Protein AF-A0A520N6C9-F1 (afdb_monomer_lite)

Secondary structure (DSSP, 8-state):
-EEE-TTS-EEE----SSHHHHHHHHT-HHHHHHHHHIIIII-S----------------GGGGSSS--

pLDDT: mean 84.11, std 12.35, range [45.38, 97.38]

Foldseek 3Di:
DKDADPVRDMDDDDDDPDVVRVVVQCPPPVVVVVVVCCPVPPDPDDDDDDDDDPDDDDDDPVVVPDDDD

Radius of gyration: 18.28 Å; chains: 1; bounding box: 54×33×30 Å

Sequence (69 aa):
ESVRGEDGIGITVSYWRDRAAIRNWRVNVEHLAAQQMGRQEFYSWYHLRVAEVVTHRSYDAGDMVTGDK

Structure (mmCIF, N/CA/C/O backbone):
data_AF-A0A520N6C9-F1
#
_entry.id   AF-A0A520N6C9-F1
#
loop_
_atom_site.group_PDB
_atom_site.id
_atom_site.type_symbol
_atom_site.label_atom_id
_atom_site.label_alt_id
_atom_site.label_comp_id
_atom_site.label_asym_id
_atom_site.label_entity_id
_atom_site.label_seq_id
_atom_site.pdbx_PDB_ins_code
_atom_site.Cartn_x
_atom_site.Cartn_y
_atom_site.Cartn_z
_atom_site.occupancy
_atom_site.B_iso_or_equiv
_atom_site.auth_seq_id
_atom_site.auth_comp_id
_atom_site.auth_asym_id
_atom_site.auth_atom_id
_atom_site.pdbx_PDB_model_num
ATOM 1 N N . GLU A 1 1 ? 5.936 -0.314 2.124 1.00 89.12 1 GLU A N 1
ATOM 2 C CA . GLU A 1 1 ? 6.135 1.151 2.117 1.00 89.12 1 GLU A CA 1
ATOM 3 C C . GLU A 1 1 ? 4.869 1.836 2.604 1.00 89.12 1 GLU A C 1
ATOM 5 O O . GLU A 1 1 ? 3.779 1.331 2.344 1.00 89.12 1 GLU A O 1
ATOM 10 N N . SER A 1 2 ? 4.981 2.947 3.329 1.00 91.06 2 SER A N 1
ATOM 11 C CA . SER A 1 2 ? 3.808 3.716 3.747 1.00 91.06 2 SER A CA 1
ATOM 12 C C . SER A 1 2 ? 4.127 5.187 3.942 1.00 91.06 2 SER A C 1
ATOM 14 O O . SER A 1 2 ? 5.197 5.513 4.446 1.00 91.06 2 SER A O 1
ATOM 16 N N . VAL A 1 3 ? 3.165 6.045 3.617 1.00 94.94 3 VAL A N 1
ATOM 17 C CA . VAL A 1 3 ? 3.214 7.487 3.874 1.00 94.94 3 VAL A CA 1
ATOM 18 C C . VAL A 1 3 ? 1.897 7.942 4.495 1.00 94.94 3 VAL A C 1
ATOM 20 O O . VAL A 1 3 ? 0.852 7.320 4.279 1.00 94.94 3 VAL A O 1
ATOM 23 N N . ARG A 1 4 ? 1.950 9.015 5.281 1.00 93.88 4 ARG A N 1
ATOM 24 C CA . ARG A 1 4 ? 0.795 9.648 5.926 1.00 93.88 4 ARG A CA 1
ATOM 25 C C . ARG A 1 4 ? 0.883 11.153 5.692 1.00 93.88 4 ARG A C 1
ATOM 27 O O . ARG A 1 4 ? 1.944 11.728 5.912 1.00 93.88 4 ARG A O 1
ATOM 34 N N . GLY A 1 5 ? -0.204 11.745 5.213 1.00 93.12 5 GLY A N 1
ATOM 35 C CA . GLY A 1 5 ? -0.369 13.188 5.100 1.00 93.12 5 GLY A CA 1
ATOM 36 C C . GLY A 1 5 ? -0.853 13.800 6.412 1.00 93.12 5 GLY A C 1
ATOM 37 O O . GLY A 1 5 ? -1.411 13.113 7.271 1.00 93.12 5 GLY A O 1
ATOM 38 N N . GLU A 1 6 ? -0.652 15.107 6.556 1.00 94.50 6 GLU A N 1
ATOM 39 C CA . GLU A 1 6 ? -1.15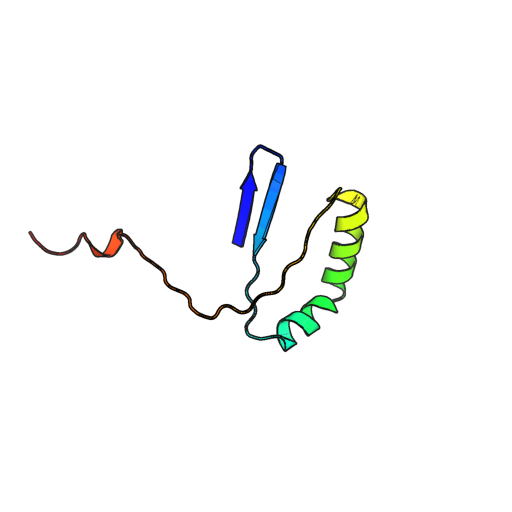6 15.893 7.695 1.00 94.50 6 GLU A CA 1
ATOM 40 C C . GLU A 1 6 ? -2.692 15.979 7.717 1.00 94.50 6 GLU A C 1
ATOM 42 O O . GLU A 1 6 ? -3.291 16.215 8.761 1.00 94.50 6 GLU A O 1
ATOM 47 N N . ASP A 1 7 ? -3.336 15.712 6.580 1.00 92.88 7 ASP A N 1
ATOM 48 C CA . ASP A 1 7 ? -4.787 15.584 6.419 1.00 92.88 7 ASP A CA 1
ATOM 49 C C . ASP A 1 7 ? -5.356 14.262 6.976 1.00 92.88 7 ASP A C 1
ATOM 51 O O . ASP A 1 7 ? -6.559 14.008 6.892 1.00 92.88 7 ASP A O 1
ATOM 55 N N . GLY A 1 8 ? -4.499 13.401 7.538 1.00 87.62 8 GLY A N 1
ATOM 56 C CA . GLY A 1 8 ? -4.867 12.097 8.084 1.00 87.62 8 GLY A CA 1
ATOM 57 C C . GLY A 1 8 ? -4.998 10.989 7.033 1.00 87.62 8 GLY A C 1
ATOM 58 O O . GLY A 1 8 ? -5.209 9.825 7.393 1.00 87.62 8 GLY A O 1
ATOM 59 N N . ILE A 1 9 ? -4.825 11.292 5.741 1.00 91.75 9 ILE A N 1
ATOM 60 C CA . ILE A 1 9 ? -4.840 10.283 4.682 1.00 91.75 9 ILE A CA 1
ATOM 61 C C . ILE A 1 9 ? -3.520 9.514 4.703 1.00 91.75 9 ILE A C 1
ATOM 63 O O . ILE A 1 9 ? -2.435 10.076 4.830 1.00 91.75 9 ILE A O 1
ATOM 67 N N . GLY A 1 10 ? -3.592 8.189 4.573 1.00 92.38 10 GLY A N 1
ATOM 68 C CA . GLY A 1 10 ? -2.400 7.361 4.429 1.00 92.38 10 GLY A CA 1
ATOM 69 C C . GLY A 1 10 ? -2.498 6.372 3.298 1.00 92.38 10 GLY A C 1
ATOM 70 O O . GLY A 1 10 ? -3.567 5.845 2.994 1.00 92.38 10 GLY A O 1
ATOM 71 N N . ILE A 1 11 ? -1.341 6.096 2.716 1.00 93.75 11 ILE A N 1
ATOM 72 C CA . ILE A 1 11 ? -1.178 5.097 1.673 1.00 93.75 11 ILE A CA 1
ATOM 73 C C . ILE A 1 11 ? -0.185 4.067 2.187 1.00 93.75 11 ILE A C 1
ATOM 75 O O . ILE A 1 11 ? 0.909 4.408 2.633 1.00 93.75 11 I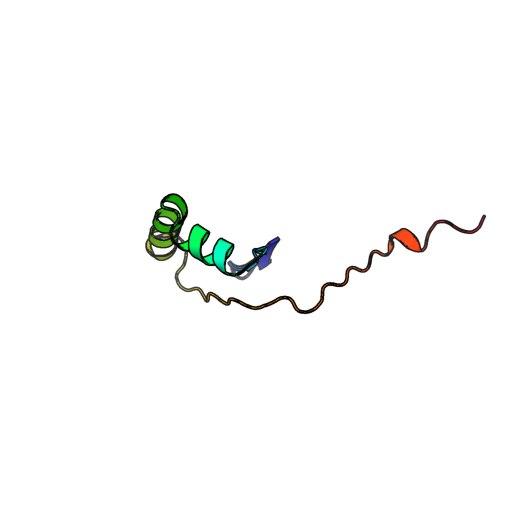LE A O 1
ATOM 79 N N . THR A 1 12 ? -0.568 2.797 2.105 1.00 92.69 12 THR A N 1
ATOM 80 C CA . THR A 1 12 ? 0.312 1.662 2.379 1.00 92.69 12 THR A CA 1
ATOM 81 C C . THR A 1 12 ? 0.401 0.806 1.127 1.00 92.69 12 THR A C 1
ATOM 83 O O . THR A 1 12 ? -0.617 0.394 0.574 1.00 92.69 12 THR A O 1
ATOM 86 N N . VAL A 1 13 ? 1.627 0.525 0.698 1.00 94.19 13 VAL A N 1
ATOM 87 C CA . VAL A 1 13 ? 1.934 -0.342 -0.438 1.00 94.19 13 VAL A CA 1
ATOM 88 C C . VAL A 1 13 ? 2.733 -1.537 0.065 1.00 94.19 13 VAL A C 1
ATOM 90 O O . VAL A 1 13 ? 3.714 -1.394 0.801 1.00 94.19 13 VAL A O 1
ATOM 93 N N . SER A 1 14 ? 2.301 -2.729 -0.331 1.00 92.06 14 SER A N 1
ATOM 94 C CA . SER A 1 14 ? 2.966 -3.992 -0.033 1.00 92.06 14 SER A CA 1
ATOM 95 C C . SER A 1 14 ? 3.193 -4.738 -1.341 1.00 92.06 14 SER A C 1
ATOM 97 O O . SER A 1 14 ? 2.257 -4.919 -2.124 1.00 92.06 14 SER A O 1
ATOM 99 N N . TYR A 1 15 ? 4.441 -5.134 -1.581 1.00 94.12 15 TYR A N 1
ATOM 100 C CA . TYR A 1 15 ? 4.835 -5.881 -2.767 1.00 94.12 15 TYR A CA 1
ATOM 101 C C . TYR A 1 15 ? 4.819 -7.372 -2.469 1.00 94.12 15 TYR A C 1
ATOM 103 O O . TYR A 1 15 ? 5.231 -7.821 -1.401 1.00 94.12 15 TYR A O 1
ATOM 111 N N . TRP A 1 16 ? 4.361 -8.136 -3.450 1.00 93.94 16 TRP A N 1
ATOM 112 C CA . TRP A 1 16 ? 4.230 -9.578 -3.358 1.00 93.94 16 TRP A CA 1
ATOM 113 C C . TRP A 1 16 ? 4.912 -10.204 -4.556 1.00 93.94 16 TRP A C 1
ATOM 115 O O . TRP A 1 16 ? 4.802 -9.692 -5.668 1.00 93.94 16 TRP A O 1
ATOM 125 N N . ARG A 1 17 ? 5.579 -11.337 -4.331 1.00 94.50 17 ARG A N 1
ATOM 126 C CA . ARG A 1 17 ? 6.248 -12.083 -5.401 1.00 94.50 17 ARG A CA 1
ATOM 127 C C . ARG A 1 17 ? 5.268 -12.529 -6.486 1.00 94.50 17 ARG A C 1
ATOM 129 O O . ARG A 1 17 ? 5.599 -12.503 -7.662 1.00 94.50 17 ARG A O 1
ATOM 136 N N . ASP A 1 18 ? 4.080 -12.977 -6.083 1.00 93.31 18 ASP A N 1
ATOM 137 C CA . ASP A 1 18 ? 3.080 -13.536 -6.986 1.00 93.31 18 ASP A CA 1
ATOM 138 C C . ASP A 1 18 ? 1.662 -13.460 -6.385 1.00 93.31 18 ASP A C 1
ATOM 140 O O . ASP A 1 18 ? 1.460 -13.170 -5.200 1.00 93.31 18 ASP A O 1
ATOM 144 N N . ARG A 1 19 ? 0.646 -13.748 -7.209 1.00 90.88 19 ARG A N 1
ATOM 145 C CA . ARG A 1 19 ? -0.759 -13.741 -6.769 1.00 90.88 19 ARG A CA 1
ATOM 146 C C . ARG A 1 19 ? -1.088 -14.842 -5.757 1.00 90.88 19 ARG A C 1
ATOM 148 O O . ARG A 1 19 ? -2.072 -14.696 -5.033 1.00 90.88 19 ARG A O 1
ATOM 155 N N . ALA A 1 20 ? -0.334 -15.942 -5.713 1.00 92.50 20 ALA A N 1
ATOM 156 C CA . ALA A 1 20 ? -0.568 -16.999 -4.732 1.00 92.50 20 ALA A CA 1
ATOM 157 C C . ALA A 1 20 ? -0.170 -16.528 -3.329 1.00 92.50 20 ALA A C 1
ATOM 159 O O . ALA A 1 20 ? -0.938 -16.724 -2.391 1.00 92.50 20 ALA A O 1
ATOM 160 N N . ALA A 1 21 ? 0.947 -15.809 -3.206 1.00 92.50 21 ALA A N 1
ATOM 161 C CA . ALA A 1 21 ? 1.372 -15.181 -1.962 1.00 92.50 21 ALA A CA 1
ATOM 162 C C . ALA A 1 21 ? 0.322 -14.181 -1.441 1.00 92.50 21 ALA A C 1
ATOM 164 O O . ALA A 1 21 ? -0.028 -14.231 -0.263 1.00 92.50 21 ALA A O 1
ATOM 165 N N . ILE A 1 22 ? -0.274 -13.367 -2.326 1.00 90.12 22 ILE A N 1
ATOM 166 C CA . ILE A 1 22 ? -1.380 -12.455 -1.965 1.00 90.12 22 ILE A CA 1
ATOM 167 C C . ILE A 1 22 ? -2.580 -13.235 -1.409 1.00 90.12 22 ILE A C 1
ATOM 169 O O . ILE A 1 22 ? -3.155 -12.855 -0.389 1.00 90.12 22 ILE A O 1
ATOM 173 N N . ARG A 1 23 ? -2.980 -14.329 -2.075 1.00 87.94 23 ARG A N 1
ATOM 174 C CA . ARG A 1 23 ? -4.113 -15.155 -1.624 1.00 87.94 23 ARG A CA 1
ATOM 175 C C . ARG A 1 23 ? -3.844 -15.788 -0.263 1.00 87.94 23 ARG A C 1
ATOM 177 O O . ARG A 1 23 ? -4.716 -15.722 0.596 1.00 87.94 23 ARG A O 1
ATOM 184 N N . ASN A 1 24 ? -2.652 -16.346 -0.066 1.00 89.56 24 ASN A N 1
ATOM 185 C CA . ASN A 1 24 ? -2.263 -16.976 1.195 1.00 89.56 24 ASN A CA 1
ATOM 186 C C . ASN A 1 24 ? -2.233 -15.964 2.342 1.00 89.56 24 ASN A C 1
ATOM 188 O O . ASN A 1 24 ? -2.697 -16.260 3.439 1.00 89.56 24 ASN A O 1
ATOM 192 N N . TRP A 1 25 ? -1.752 -14.748 2.086 1.00 84.88 25 TRP A N 1
ATOM 193 C CA . TRP A 1 25 ? -1.771 -13.694 3.092 1.00 84.88 25 TRP A CA 1
ATOM 194 C C . TRP A 1 25 ? -3.184 -13.223 3.432 1.00 84.88 25 TRP A C 1
ATOM 196 O O . TRP A 1 25 ? -3.502 -13.019 4.599 1.00 84.88 25 TRP A O 1
ATOM 206 N N . ARG A 1 26 ? -4.071 -13.119 2.438 1.00 80.06 26 ARG A N 1
ATOM 207 C CA . ARG A 1 26 ? -5.466 -12.719 2.669 1.00 80.06 26 ARG A CA 1
ATOM 208 C C . ARG A 1 26 ? -6.215 -13.670 3.610 1.00 80.06 26 ARG A C 1
ATOM 210 O O . ARG A 1 26 ? -7.124 -13.220 4.299 1.00 80.06 26 ARG A O 1
ATOM 217 N N . VAL A 1 27 ? -5.862 -14.955 3.620 1.00 82.12 27 VAL A N 1
ATOM 218 C CA . VAL A 1 27 ? -6.481 -15.972 4.491 1.00 82.12 27 VAL A CA 1
ATOM 219 C C . VAL A 1 27 ? -5.702 -16.209 5.787 1.00 82.12 27 VAL A C 1
ATOM 221 O O . VAL A 1 27 ? -6.083 -17.067 6.580 1.00 82.12 27 VAL A O 1
ATOM 224 N N . ASN A 1 28 ? -4.618 -15.464 6.022 1.00 82.94 28 ASN A N 1
ATOM 225 C CA . ASN A 1 28 ? -3.885 -15.531 7.276 1.00 82.94 28 ASN A CA 1
ATOM 226 C C . ASN A 1 28 ? -4.770 -15.007 8.424 1.00 82.94 28 ASN A C 1
ATOM 228 O O . ASN A 1 28 ? -5.337 -13.917 8.345 1.00 82.94 28 ASN A O 1
ATOM 232 N N . VAL A 1 29 ? -4.874 -15.796 9.495 1.00 69.06 29 VAL A N 1
ATOM 233 C CA . VAL A 1 29 ? -5.787 -15.556 10.624 1.00 69.06 29 VAL A CA 1
ATOM 234 C C . VAL A 1 29 ? -5.493 -14.238 11.345 1.00 69.06 29 VAL A C 1
ATOM 236 O O . VAL A 1 29 ? -6.421 -13.504 11.680 1.00 69.06 29 VAL A O 1
ATOM 239 N N . GLU A 1 30 ? -4.219 -13.887 11.521 1.00 73.56 30 GLU A N 1
ATOM 240 C CA . GLU A 1 30 ? -3.822 -12.616 12.138 1.00 73.56 30 GLU A CA 1
ATOM 241 C C . GLU A 1 30 ? -4.225 -11.432 11.253 1.00 73.56 30 GLU A C 1
ATOM 243 O O . GLU A 1 30 ? -4.706 -10.407 11.740 1.00 73.56 30 GLU A O 1
ATOM 248 N N . HIS A 1 31 ? -4.113 -11.591 9.932 1.00 74.06 31 HIS A N 1
ATOM 249 C CA . HIS A 1 31 ? -4.530 -10.560 8.990 1.00 74.06 31 HIS A CA 1
ATOM 250 C C . HIS A 1 31 ? -6.057 -10.375 8.949 1.00 74.06 31 HIS A C 1
ATOM 252 O O . HIS A 1 31 ? -6.534 -9.247 8.809 1.00 74.06 31 HIS A O 1
ATOM 258 N N . LEU A 1 32 ? -6.835 -11.448 9.119 1.00 75.69 32 LEU A N 1
A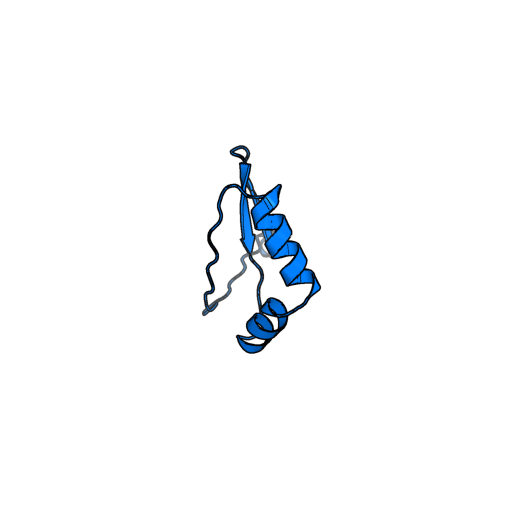TOM 259 C CA . LEU A 1 32 ? -8.297 -11.371 9.221 1.00 75.69 32 LEU A CA 1
ATOM 260 C C . LEU A 1 32 ? -8.739 -10.608 10.476 1.00 75.69 32 LEU A C 1
ATOM 262 O O . LEU A 1 32 ? -9.595 -9.727 10.382 1.00 75.69 32 LEU A O 1
ATOM 266 N N . ALA A 1 33 ? -8.118 -10.888 11.626 1.00 77.56 33 ALA A N 1
ATOM 267 C CA . ALA A 1 33 ? -8.380 -10.157 12.865 1.00 77.56 33 ALA A CA 1
ATOM 268 C C . ALA A 1 33 ? -8.028 -8.665 12.725 1.00 77.56 33 ALA A C 1
ATOM 270 O O . ALA A 1 33 ? -8.823 -7.795 13.086 1.00 77.56 33 ALA A O 1
ATOM 271 N N . ALA A 1 34 ? -6.880 -8.359 12.112 1.00 79.94 34 ALA A N 1
ATOM 272 C CA . ALA A 1 34 ? -6.476 -6.986 11.828 1.00 79.94 34 ALA A CA 1
ATOM 273 C C . ALA A 1 34 ? -7.430 -6.275 10.847 1.00 79.94 34 ALA A C 1
ATOM 275 O O . ALA A 1 34 ? -7.714 -5.093 11.024 1.00 79.94 34 ALA A O 1
ATOM 276 N N . GLN A 1 35 ? -7.971 -6.969 9.837 1.00 77.88 35 GLN A N 1
ATOM 277 C CA . GLN A 1 35 ? -8.979 -6.401 8.930 1.00 77.88 35 GLN A CA 1
ATOM 278 C C . GLN A 1 35 ? -10.286 -6.065 9.647 1.00 77.88 35 GLN A C 1
ATOM 280 O O . GLN A 1 35 ? -10.866 -5.008 9.390 1.00 77.88 35 GLN A O 1
ATOM 285 N N . GLN A 1 36 ? -10.751 -6.958 10.524 1.00 81.06 36 GLN A N 1
ATOM 286 C CA . GLN A 1 36 ? -11.962 -6.750 11.314 1.00 81.06 36 GLN A CA 1
ATOM 287 C C . GLN A 1 36 ? -11.814 -5.502 12.193 1.00 81.06 36 GLN A C 1
ATOM 289 O O . GLN A 1 36 ? -12.641 -4.595 12.120 1.00 81.06 36 GLN A O 1
ATOM 294 N N . MET A 1 37 ? -10.714 -5.422 12.943 1.00 82.44 37 MET A N 1
ATOM 295 C CA . MET A 1 37 ? -10.416 -4.295 13.827 1.00 82.44 37 MET A CA 1
ATOM 296 C C . MET A 1 37 ? -10.191 -3.001 13.034 1.00 82.44 37 MET A C 1
ATOM 298 O O . MET A 1 37 ? -10.700 -1.947 13.393 1.00 82.44 37 MET A O 1
ATOM 302 N N . GLY A 1 38 ? -9.518 -3.094 11.884 1.00 81.69 38 GLY A N 1
ATOM 303 C CA . GLY A 1 38 ? -9.338 -1.993 10.940 1.00 81.69 38 GLY A CA 1
ATOM 304 C C . GLY A 1 38 ? -10.653 -1.342 10.516 1.00 81.69 38 GLY A C 1
ATOM 305 O O . GLY A 1 38 ? -10.756 -0.119 10.509 1.00 81.69 38 GLY A O 1
ATOM 306 N N . ARG A 1 39 ? -11.663 -2.155 10.186 1.00 80.19 39 ARG A N 1
ATOM 307 C CA . ARG A 1 39 ? -12.991 -1.679 9.767 1.00 80.19 39 ARG A CA 1
ATOM 308 C C . ARG A 1 39 ? -13.841 -1.137 10.912 1.00 80.19 39 ARG A C 1
ATOM 310 O O . ARG A 1 39 ? -14.724 -0.332 10.648 1.00 80.19 39 ARG A O 1
ATOM 317 N N . GLN A 1 40 ? -13.641 -1.635 12.127 1.00 81.69 40 GLN A N 1
ATOM 318 C CA . GLN A 1 40 ? -14.461 -1.266 13.281 1.00 81.69 40 GLN A CA 1
ATOM 319 C C . GLN A 1 40 ? -13.914 -0.037 14.009 1.00 81.69 40 GLN A C 1
ATOM 321 O O . GLN A 1 40 ? -14.691 0.827 14.393 1.00 81.69 40 GLN A O 1
ATOM 326 N N . GLU A 1 41 ? -12.592 0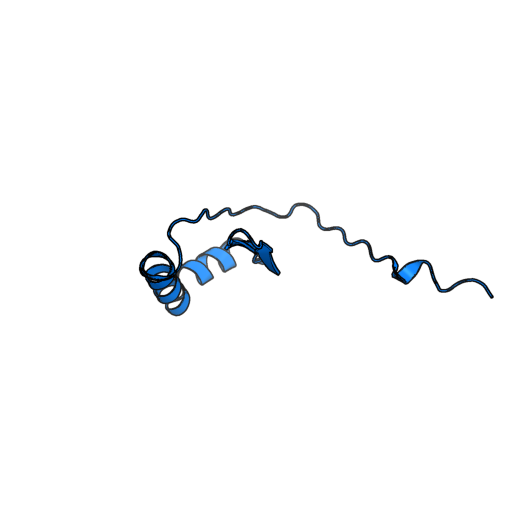.058 14.149 1.00 83.06 41 GLU A N 1
ATOM 327 C CA . GLU A 1 41 ? -11.966 0.971 15.113 1.00 83.06 41 GLU A CA 1
ATOM 328 C C . GLU A 1 41 ? -11.030 1.999 14.465 1.00 83.06 41 GLU A C 1
ATOM 330 O O . GLU A 1 41 ? -10.872 3.104 14.978 1.00 83.06 41 GLU A O 1
ATOM 335 N N . PHE A 1 42 ? -10.385 1.663 13.340 1.00 79.50 42 PHE A N 1
ATOM 336 C CA . PHE A 1 42 ? -9.248 2.454 12.844 1.00 79.50 42 PHE A CA 1
ATOM 337 C C . PHE A 1 42 ? -9.516 3.252 11.567 1.00 79.50 42 PHE A C 1
ATOM 339 O O . PHE A 1 42 ? -8.847 4.259 11.334 1.00 79.50 42 PHE A O 1
ATOM 346 N N . TYR A 1 43 ? -10.462 2.827 10.728 1.00 82.88 43 TYR A N 1
ATOM 347 C CA . TYR A 1 43 ? -10.734 3.474 9.446 1.00 82.88 43 TYR A CA 1
ATOM 348 C C . TYR A 1 43 ? -12.222 3.751 9.262 1.00 82.88 43 TYR A C 1
ATOM 350 O O . TYR A 1 43 ? -13.031 2.828 9.226 1.00 82.88 43 TYR A O 1
ATOM 358 N N . SER A 1 44 ? -12.570 5.018 9.031 1.00 86.75 44 SER A N 1
ATOM 359 C CA . SER A 1 44 ? -13.912 5.397 8.575 1.00 86.75 44 SER A CA 1
ATOM 360 C C . SER A 1 44 ? -14.171 4.968 7.125 1.00 86.75 44 SER A C 1
ATOM 362 O O . SER A 1 44 ? -15.312 4.703 6.752 1.00 86.75 44 SER A O 1
ATOM 364 N N . TRP A 1 45 ? -13.118 4.865 6.306 1.00 87.69 45 TRP A N 1
ATOM 365 C CA . TRP A 1 45 ? -13.158 4.348 4.937 1.00 87.69 45 TRP A CA 1
ATOM 366 C C . TRP A 1 45 ? -11.757 3.931 4.455 1.00 87.69 45 TRP A C 1
ATOM 368 O O . TRP A 1 45 ? -10.746 4.399 4.976 1.00 87.69 45 TRP A O 1
ATOM 378 N N . TYR A 1 46 ? -11.689 3.058 3.442 1.00 89.00 46 TYR A N 1
ATOM 379 C CA . TYR A 1 46 ? -10.457 2.771 2.696 1.00 89.00 46 TYR A CA 1
ATOM 380 C C . TYR A 1 46 ? -10.752 2.151 1.319 1.00 89.00 46 TYR A C 1
ATOM 382 O O . TYR A 1 46 ? -11.828 1.598 1.083 1.00 89.00 46 TYR A O 1
ATOM 390 N N . HIS A 1 47 ? -9.760 2.175 0.422 1.00 90.0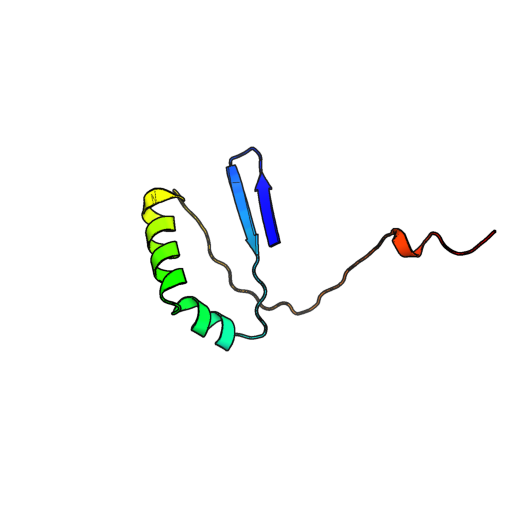0 47 HIS A N 1
ATOM 391 C CA . HIS A 1 47 ? -9.785 1.448 -0.851 1.00 90.00 47 HIS A CA 1
ATOM 392 C C . HIS A 1 47 ? -8.607 0.480 -0.950 1.00 90.00 47 HIS A C 1
ATOM 394 O O . HIS A 1 47 ? -7.469 0.851 -0.676 1.00 90.00 47 HIS A O 1
ATOM 400 N N . LEU A 1 48 ? -8.871 -0.750 -1.398 1.00 89.31 48 LEU A N 1
ATOM 401 C CA . LEU A 1 48 ? -7.832 -1.737 -1.690 1.00 89.31 48 LEU A CA 1
ATOM 402 C C . LEU A 1 48 ? -7.683 -1.895 -3.205 1.00 89.31 48 LEU A C 1
ATOM 404 O O . LEU A 1 48 ? -8.662 -2.158 -3.902 1.00 89.31 48 LEU A O 1
ATOM 408 N N . ARG A 1 49 ? -6.454 -1.758 -3.712 1.00 91.69 49 ARG A N 1
ATOM 409 C CA . ARG A 1 49 ? -6.110 -1.965 -5.125 1.00 91.69 49 ARG A CA 1
ATOM 410 C C . ARG A 1 49 ? -5.002 -3.005 -5.226 1.00 91.69 49 ARG A C 1
ATOM 412 O O . ARG A 1 49 ? -4.040 -2.954 -4.469 1.00 91.69 49 ARG A O 1
ATOM 419 N N . VAL A 1 50 ? -5.144 -3.935 -6.166 1.00 91.19 50 VAL A N 1
ATO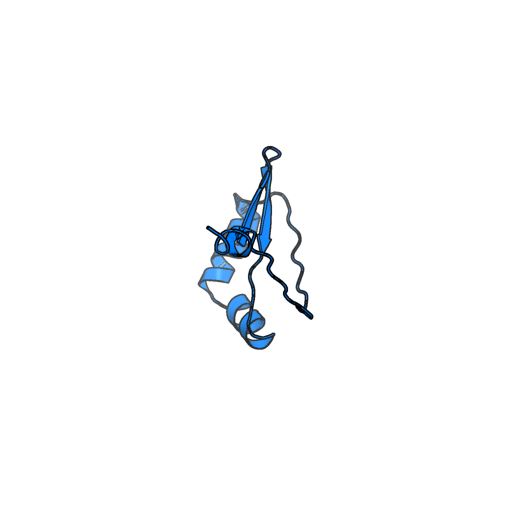M 420 C CA . VAL A 1 50 ? -4.130 -4.952 -6.472 1.00 91.19 50 VAL A CA 1
ATOM 421 C C . VAL A 1 50 ? -3.729 -4.775 -7.927 1.00 91.19 50 VAL A C 1
ATOM 423 O O . VAL A 1 50 ? -4.575 -4.879 -8.813 1.00 91.19 50 VAL A O 1
ATOM 426 N N . ALA A 1 51 ? -2.451 -4.496 -8.156 1.00 93.06 51 ALA A N 1
ATOM 427 C CA . ALA A 1 51 ? -1.885 -4.250 -9.475 1.00 93.06 51 ALA A CA 1
ATOM 428 C C . ALA A 1 51 ? -0.614 -5.081 -9.678 1.00 93.06 51 ALA A C 1
ATOM 430 O O . ALA A 1 51 ? 0.018 -5.514 -8.715 1.00 93.06 51 ALA A O 1
ATOM 431 N N . GLU A 1 52 ? -0.262 -5.306 -10.940 1.00 95.00 52 GLU A N 1
ATOM 432 C CA . GLU A 1 52 ? 0.989 -5.948 -11.332 1.00 95.00 52 GLU A CA 1
ATOM 433 C C . GLU A 1 52 ? 2.047 -4.881 -11.615 1.00 95.00 52 GLU A C 1
ATOM 435 O O . GLU A 1 52 ? 1.785 -3.907 -12.323 1.00 95.00 52 GLU A O 1
ATOM 440 N N . VAL A 1 53 ? 3.242 -5.060 -11.053 1.00 95.12 53 VAL A N 1
ATOM 441 C CA . VAL A 1 53 ? 4.385 -4.196 -11.349 1.00 95.12 53 VAL A CA 1
ATOM 442 C C . VAL A 1 53 ? 5.047 -4.715 -12.619 1.00 95.12 53 VAL A C 1
ATOM 444 O O . VAL A 1 53 ? 5.723 -5.737 -12.596 1.00 95.12 53 VAL A O 1
ATOM 447 N N . VAL A 1 54 ? 4.855 -4.003 -13.727 1.00 97.38 54 VAL A N 1
ATOM 448 C CA . VAL A 1 54 ? 5.412 -4.385 -15.039 1.00 97.38 54 VAL A CA 1
ATOM 449 C C . VAL A 1 54 ? 6.834 -3.868 -15.268 1.00 97.38 54 VAL A C 1
ATOM 451 O O . VAL A 1 54 ? 7.543 -4.336 -16.152 1.00 97.38 54 VAL A O 1
ATOM 454 N N . THR A 1 55 ? 7.270 -2.869 -14.503 1.00 95.88 55 THR A N 1
ATOM 455 C CA . THR A 1 55 ? 8.622 -2.299 -14.557 1.00 95.88 55 THR A CA 1
ATOM 456 C C . THR A 1 55 ? 8.923 -1.615 -13.229 1.00 95.88 55 THR A C 1
ATOM 458 O O . THR A 1 55 ? 8.058 -0.942 -12.672 1.00 95.88 55 THR A O 1
ATOM 461 N N . HIS A 1 56 ? 10.157 -1.753 -12.748 1.00 93.69 56 HIS A N 1
ATOM 462 C CA . HIS A 1 56 ? 10.688 -1.022 -11.601 1.00 93.69 56 HIS A CA 1
ATOM 463 C C . HIS A 1 56 ? 11.999 -0.343 -12.009 1.00 93.69 56 HIS A C 1
ATOM 465 O O . HIS A 1 56 ? 12.842 -0.961 -12.657 1.00 93.69 56 HIS A O 1
ATOM 471 N N . ARG A 1 57 ? 12.150 0.937 -11.664 1.00 93.94 57 ARG A N 1
ATOM 472 C CA . ARG A 1 57 ? 13.363 1.726 -11.900 1.00 93.94 57 ARG A CA 1
ATOM 473 C C . ARG A 1 57 ? 13.629 2.558 -10.655 1.00 93.94 57 ARG A C 1
ATOM 475 O O . ARG A 1 57 ? 12.711 3.207 -10.161 1.00 93.94 57 ARG A O 1
ATOM 482 N N . SER A 1 58 ? 14.869 2.559 -10.197 1.00 91.75 58 SER A N 1
ATOM 483 C CA . SER A 1 58 ? 15.354 3.430 -9.132 1.00 91.75 58 SER A CA 1
ATOM 484 C C . SER A 1 58 ? 16.414 4.363 -9.702 1.00 91.75 58 SER A C 1
ATOM 486 O O . SER A 1 58 ? 17.236 3.945 -10.516 1.00 91.75 58 SER A O 1
ATOM 488 N N . TYR A 1 59 ? 16.382 5.621 -9.279 1.00 89.75 59 TYR A N 1
ATOM 489 C CA . TYR A 1 59 ? 17.443 6.585 -9.534 1.00 89.75 59 TYR A CA 1
ATOM 490 C C . TYR A 1 59 ? 18.024 6.991 -8.186 1.00 89.75 59 TYR A C 1
ATOM 492 O O . TYR A 1 59 ? 17.277 7.430 -7.312 1.00 89.75 59 TYR A O 1
ATOM 500 N N . ASP A 1 60 ? 19.332 6.829 -8.033 1.00 87.94 60 ASP A N 1
ATOM 501 C CA . ASP A 1 60 ? 20.081 7.340 -6.895 1.00 87.94 60 ASP A CA 1
ATOM 502 C C . ASP A 1 60 ? 21.028 8.429 -7.408 1.00 87.94 60 ASP A C 1
ATOM 504 O O . ASP A 1 60 ? 21.809 8.208 -8.333 1.00 87.94 60 ASP A O 1
ATOM 508 N N . ALA A 1 61 ? 20.923 9.631 -6.843 1.00 79.25 61 ALA A N 1
ATOM 509 C CA . ALA A 1 61 ? 21.775 10.757 -7.216 1.00 79.25 61 ALA A CA 1
ATOM 510 C C . ALA A 1 61 ? 23.213 10.618 -6.670 1.00 79.25 61 ALA A C 1
ATOM 512 O O . ALA A 1 61 ? 24.078 11.412 -7.040 1.00 79.25 61 ALA A O 1
ATOM 513 N N . GLY A 1 62 ? 23.475 9.631 -5.802 1.00 64.75 62 GLY A N 1
ATOM 514 C CA . GLY A 1 62 ? 24.782 9.370 -5.196 1.00 64.75 62 GLY A CA 1
ATOM 515 C C . GLY A 1 62 ? 25.872 8.907 -6.170 1.00 64.75 62 GLY A C 1
ATOM 516 O O . GLY A 1 62 ? 27.049 9.133 -5.901 1.00 64.75 62 GLY A O 1
ATOM 517 N N . ASP A 1 63 ? 25.509 8.356 -7.331 1.00 57.06 63 ASP A N 1
ATOM 518 C CA . ASP A 1 63 ? 26.474 7.858 -8.328 1.00 57.06 63 ASP A CA 1
ATOM 519 C C . ASP A 1 63 ? 27.118 8.970 -9.186 1.00 57.06 63 ASP A C 1
ATOM 521 O O . ASP A 1 63 ? 27.991 8.696 -10.008 1.00 57.06 63 ASP A O 1
ATOM 525 N N . MET A 1 64 ? 26.730 10.242 -9.003 1.00 57.66 64 MET A N 1
ATOM 526 C CA . MET A 1 64 ? 27.318 11.382 -9.732 1.00 57.66 64 MET A CA 1
ATOM 527 C C . MET A 1 64 ? 28.500 12.058 -9.016 1.00 57.66 64 MET A C 1
ATOM 529 O O . MET A 1 64 ? 29.070 13.000 -9.564 1.00 57.66 64 MET A O 1
ATOM 533 N N . VAL A 1 65 ? 28.903 11.610 -7.819 1.00 58.66 65 VAL A N 1
ATOM 534 C CA . VAL A 1 65 ? 30.011 12.226 -7.060 1.00 58.66 65 VAL A CA 1
ATOM 535 C C . VAL A 1 65 ? 31.078 11.192 -6.695 1.00 58.66 65 VAL A C 1
ATOM 537 O O . VAL A 1 65 ? 31.376 10.976 -5.526 1.00 58.66 65 VAL A O 1
ATOM 540 N N . THR A 1 66 ? 31.692 10.533 -7.681 1.00 57.94 66 THR A N 1
ATOM 541 C CA . THR A 1 66 ? 33.073 10.022 -7.539 1.00 57.94 66 THR A CA 1
ATOM 542 C C . THR A 1 66 ? 33.749 9.903 -8.912 1.00 57.94 66 THR A C 1
ATOM 544 O O . THR A 1 66 ? 33.682 8.870 -9.568 1.00 57.94 66 THR A O 1
ATOM 547 N N . GLY A 1 67 ? 34.408 10.978 -9.342 1.00 54.84 67 GLY A N 1
ATOM 548 C CA . GLY A 1 67 ? 35.182 11.077 -10.586 1.00 54.84 67 GLY A CA 1
ATOM 549 C C . GLY A 1 67 ? 34.971 12.477 -11.159 1.00 54.84 67 GLY A C 1
ATOM 550 O O . GLY A 1 67 ? 33.957 12.727 -11.788 1.00 54.84 67 GLY A O 1
ATOM 551 N N . ASP A 1 68 ? 35.771 13.489 -10.852 1.00 45.38 68 ASP A N 1
ATOM 552 C CA . ASP A 1 68 ? 37.228 13.507 -10.821 1.00 45.38 68 ASP A CA 1
ATOM 553 C C . ASP A 1 68 ? 37.763 14.450 -9.730 1.00 45.38 68 ASP A C 1
ATOM 555 O O . ASP A 1 68 ? 37.064 15.345 -9.248 1.00 45.38 68 ASP A O 1
ATOM 559 N N . LYS A 1 69 ? 39.015 14.194 -9.347 1.00 45.50 69 LYS A N 1
ATOM 560 C CA . LYS A 1 69 ? 39.892 15.117 -8.617 1.00 45.50 69 LYS A CA 1
ATOM 561 C C . LYS A 1 69 ? 40.331 16.277 -9.505 1.00 45.50 69 LYS A C 1
ATOM 563 O O . LYS A 1 69 ? 40.496 16.041 -10.719 1.00 45.50 69 LYS A O 1
#